Protein AF-A0A6B2G491-F1 (afdb_monomer_lite)

Secondary structure (DSSP, 8-state):
-EEEEEEEEEEETTS----------------------EEEEEEEEEEEE----TTT-SSSTTS---HHHHHHTS-HHHHHHHHHHHT-TTHHHHHHHHH-TT--S-HHHHHHHHHHHH----EE-TTSPEEP-PPP------TTSSHHHHHHHHHHHHHHHHHHHHHHHHTTTTT------

Radius of gyration: 27.46 Å; chains: 1; bounding box: 67×73×60 Å

InterPro domains:
  IPR001208 MCM domain [PF00493] (79-153)
  IPR001208 MCM domain [PS50051] (91-152)
  IPR027417 P-loop containing nucleoside triphosphate hydrolase [G3DSA:3.40.50.300] (72-159)
  IPR031327 Mini-chromosome maintenance protein [PTHR11630] (66-152)
  IPR031327 Mini-chromosome maintenance protein [SM00350] (2-181)

Structure (mmCIF, N/CA/C/O backbone):
data_AF-A0A6B2G491-F1
#
_entry.id   AF-A0A6B2G491-F1
#
loop_
_atom_site.group_PDB
_atom_site.id
_atom_site.type_symbol
_atom_site.label_atom_id
_atom_site.label_alt_id
_atom_site.label_comp_id
_atom_site.label_asym_id
_atom_site.label_entity_id
_atom_site.label_seq_id
_atom_site.pdbx_PDB_ins_code
_atom_site.Cartn_x
_atom_site.Cartn_y
_atom_site.Cartn_z
_atom_site.occupancy
_atom_site.B_iso_or_equiv
_atom_site.auth_seq_id
_atom_site.auth_comp_id
_atom_site.auth_asym_id
_atom_site.auth_atom_id
_atom_site.pdbx_PDB_model_num
ATOM 1 N N . CYS A 1 1 ? -0.157 18.005 2.402 1.00 66.75 1 CYS A N 1
ATOM 2 C CA . CYS A 1 1 ? 0.361 19.177 3.122 1.00 66.75 1 CYS A CA 1
ATOM 3 C C . CYS A 1 1 ? -0.286 19.184 4.482 1.00 66.75 1 CYS A C 1
ATOM 5 O O . CYS A 1 1 ? -1.511 19.206 4.552 1.00 66.75 1 CYS A O 1
ATOM 7 N N . ASP A 1 2 ? 0.538 19.151 5.516 1.00 75.81 2 ASP A N 1
ATOM 8 C CA . ASP A 1 2 ? 0.120 19.266 6.897 1.00 75.81 2 ASP A CA 1
ATOM 9 C C . ASP A 1 2 ? 0.283 20.729 7.273 1.00 75.81 2 ASP A C 1
ATOM 11 O O . ASP A 1 2 ? 1.385 21.286 7.238 1.00 75.81 2 ASP A O 1
ATOM 15 N N . PHE A 1 3 ? -0.848 21.363 7.554 1.00 84.44 3 PHE A N 1
ATOM 16 C CA . PHE A 1 3 ? -0.895 22.742 7.997 1.00 84.44 3 PHE A CA 1
ATOM 17 C C . PHE A 1 3 ? -1.003 22.742 9.515 1.00 84.44 3 PHE A C 1
ATOM 19 O O . PHE A 1 3 ? -1.973 22.230 10.072 1.00 84.44 3 PHE A O 1
ATOM 26 N N . VAL A 1 4 ? -0.013 23.326 10.180 1.00 88.25 4 VAL A N 1
ATOM 27 C CA . VAL A 1 4 ? -0.086 23.617 11.613 1.00 88.25 4 VAL A CA 1
ATOM 28 C C . VAL A 1 4 ? -0.455 25.084 11.748 1.00 88.25 4 VAL A C 1
ATOM 30 O O . VAL A 1 4 ? 0.087 25.931 11.038 1.00 88.25 4 VAL A O 1
ATOM 33 N N . GLY A 1 5 ? -1.422 25.387 12.603 1.00 89.06 5 GLY A N 1
ATOM 34 C CA . GLY A 1 5 ? -2.016 26.710 12.677 1.00 89.06 5 GLY A CA 1
ATOM 35 C C . GLY A 1 5 ? -3.173 26.772 13.655 1.00 89.06 5 GLY A C 1
ATOM 36 O O . GLY A 1 5 ? -3.453 25.807 14.367 1.00 89.06 5 GLY A O 1
ATOM 37 N N . THR A 1 6 ? -3.858 27.908 13.651 1.00 90.94 6 THR A N 1
ATOM 38 C CA . THR A 1 6 ? -4.932 28.207 14.598 1.00 90.94 6 THR A CA 1
ATOM 39 C C . THR A 1 6 ? -6.213 28.541 13.832 1.00 90.94 6 THR A C 1
ATOM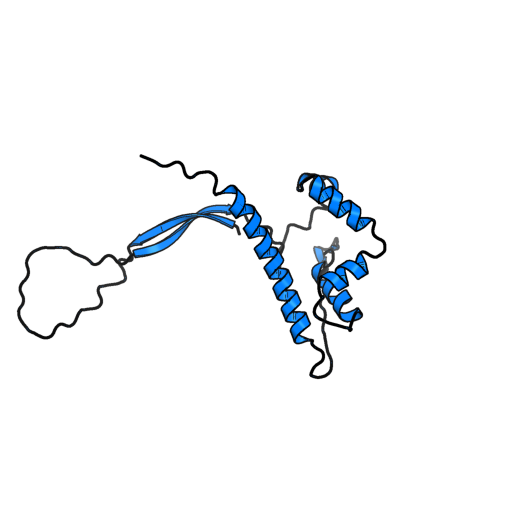 41 O O . THR A 1 6 ? -6.168 29.341 12.890 1.00 90.94 6 THR A O 1
ATOM 44 N N . PRO A 1 7 ? -7.369 27.957 14.196 1.00 92.62 7 PRO A N 1
ATOM 45 C CA . PRO A 1 7 ? -8.651 28.413 13.679 1.00 92.62 7 PRO A CA 1
ATOM 46 C C . PRO A 1 7 ? -8.960 29.812 14.227 1.00 92.62 7 PRO A C 1
ATOM 48 O O . PRO A 1 7 ? -8.835 30.063 15.422 1.00 92.62 7 PRO A O 1
ATOM 51 N N . ILE A 1 8 ? -9.368 30.723 13.352 1.00 93.88 8 ILE A N 1
ATOM 52 C CA . ILE A 1 8 ? -9.709 32.107 13.679 1.00 93.88 8 ILE A CA 1
ATOM 53 C C . ILE A 1 8 ? -11.128 32.427 13.204 1.00 93.88 8 ILE A C 1
ATOM 55 O O . ILE A 1 8 ? -11.581 31.934 12.172 1.00 93.88 8 ILE A O 1
ATOM 59 N N . SER A 1 9 ? -11.839 33.268 13.950 1.00 91.25 9 SER A N 1
ATOM 60 C CA . SER A 1 9 ? -13.124 33.826 13.527 1.00 91.25 9 SER A CA 1
ATOM 61 C C . SER A 1 9 ? -12.895 35.164 12.831 1.00 91.25 9 SER A C 1
ATOM 63 O O . SER A 1 9 ? -12.412 36.109 13.455 1.00 91.25 9 SER A O 1
ATOM 65 N N . ILE A 1 10 ? -13.251 35.256 11.554 1.00 89.69 10 ILE A N 1
ATOM 66 C CA . ILE A 1 10 ? -13.127 36.481 10.762 1.00 89.69 10 ILE A CA 1
ATOM 67 C C . ILE A 1 10 ? -14.518 37.109 10.622 1.00 89.69 10 ILE A C 1
ATOM 69 O O . ILE A 1 10 ? -15.436 36.422 10.166 1.00 89.69 10 ILE A O 1
ATOM 73 N N . PRO A 1 11 ? -14.708 38.385 11.003 1.00 86.06 11 PRO A N 1
ATOM 74 C CA . PRO A 1 11 ? -15.964 39.077 10.755 1.00 86.06 11 PRO A CA 1
ATOM 75 C C . PRO A 1 11 ? -16.153 39.300 9.249 1.00 86.06 11 PRO A C 1
ATOM 77 O O . PRO A 1 11 ? -15.325 39.912 8.576 1.00 86.06 11 PRO A O 1
ATOM 80 N N . ASP A 1 12 ? -17.261 38.799 8.724 1.00 78.88 12 ASP A N 1
ATOM 81 C CA . ASP A 1 12 ? -17.698 38.941 7.345 1.00 78.88 12 ASP A CA 1
ATOM 82 C C . ASP A 1 12 ? -18.616 40.162 7.225 1.00 78.88 12 ASP A C 1
ATOM 84 O O . ASP A 1 12 ? -19.833 40.089 7.399 1.00 78.88 12 ASP A O 1
ATOM 88 N N . ILE A 1 13 ? -18.005 41.308 6.924 1.00 69.94 13 ILE A N 1
ATOM 89 C CA . ILE A 1 13 ? -18.703 42.587 6.726 1.00 69.94 13 ILE A CA 1
ATOM 90 C C . ILE A 1 13 ? -19.473 42.664 5.396 1.00 69.94 13 ILE A C 1
ATOM 92 O O . ILE A 1 13 ? -20.155 43.657 5.149 1.00 69.94 13 ILE A O 1
ATOM 96 N N . SER A 1 14 ? -19.354 41.651 4.527 1.00 66.69 14 SER A N 1
ATOM 97 C CA . SER A 1 14 ? -20.029 41.618 3.223 1.00 66.69 14 SER A CA 1
ATOM 98 C C . SER A 1 14 ? -21.449 41.059 3.303 1.00 66.69 14 SER A C 1
ATOM 100 O O . SER A 1 14 ? -22.297 41.377 2.467 1.00 66.69 14 SER A O 1
ATOM 102 N N . LYS A 1 15 ? -21.742 40.279 4.348 1.00 59.69 15 LYS A N 1
ATOM 103 C CA . LYS A 1 15 ? -23.093 39.808 4.650 1.00 59.69 15 LYS A CA 1
ATOM 104 C C . LYS A 1 15 ? -23.854 40.902 5.372 1.00 59.69 15 LYS A C 1
ATOM 106 O O . LYS A 1 15 ? -23.978 40.887 6.595 1.00 59.69 15 LYS A O 1
ATOM 111 N N . GLY A 1 16 ? -24.347 41.852 4.583 1.00 56.06 16 GLY A N 1
ATOM 112 C CA . GLY A 1 16 ? -25.387 42.768 5.021 1.00 56.06 16 GLY A CA 1
ATOM 113 C C . GLY A 1 16 ? -26.541 41.983 5.638 1.00 56.06 16 GLY A C 1
ATOM 114 O O . GLY A 1 16 ? -26.896 40.900 5.165 1.00 56.06 16 GLY A O 1
ATOM 115 N N . THR A 1 17 ? -27.081 42.523 6.722 1.00 56.03 17 THR A N 1
ATOM 116 C CA . THR A 1 17 ? -28.281 42.054 7.407 1.00 56.03 17 THR A CA 1
ATOM 117 C C . THR A 1 17 ? -29.330 41.661 6.366 1.00 56.03 17 THR A C 1
ATOM 119 O O . THR A 1 17 ? -29.701 42.491 5.533 1.00 56.03 17 THR A O 1
ATOM 122 N N . LEU A 1 18 ? -29.809 40.408 6.375 1.00 57.03 18 LEU A N 1
ATOM 123 C CA . LEU A 1 18 ? -31.046 40.114 5.649 1.00 57.03 18 LEU A CA 1
ATOM 124 C C . LEU A 1 18 ? -32.104 41.073 6.215 1.00 57.03 18 LEU A C 1
ATOM 126 O O . LEU A 1 18 ? -32.256 41.117 7.438 1.00 57.03 18 LEU A O 1
ATOM 130 N N . PRO A 1 19 ? -32.808 41.865 5.391 1.00 49.59 19 PRO A N 1
ATOM 131 C CA . PRO A 1 19 ? -33.809 42.773 5.916 1.00 49.59 19 PRO A CA 1
ATOM 132 C C . PRO A 1 19 ? -34.923 41.949 6.563 1.00 49.59 19 PRO A C 1
ATOM 134 O O . PRO A 1 19 ? -35.660 41.228 5.889 1.00 49.59 19 PRO A O 1
ATOM 137 N N . THR A 1 20 ? -35.044 42.049 7.885 1.00 49.06 20 THR A N 1
ATOM 138 C CA . THR A 1 20 ? -36.192 41.529 8.624 1.00 49.06 20 THR A CA 1
ATOM 139 C C . THR A 1 20 ? -37.399 42.381 8.244 1.00 49.06 20 THR A C 1
ATOM 141 O O . THR A 1 20 ? -37.605 43.459 8.797 1.00 49.06 20 THR A O 1
ATOM 144 N N . VAL A 1 21 ? -38.195 41.936 7.270 1.00 49.28 21 VAL A N 1
ATOM 145 C CA . VAL A 1 21 ? -39.485 42.568 6.973 1.00 49.28 21 VAL A CA 1
ATOM 146 C C . VAL A 1 21 ? -40.417 42.277 8.147 1.00 49.28 21 VAL A C 1
ATOM 148 O O . VAL A 1 21 ? -40.896 41.155 8.303 1.00 49.28 21 VAL A O 1
ATOM 151 N N . ARG A 1 22 ? -40.663 43.283 8.990 1.00 43.16 22 ARG A N 1
ATOM 152 C CA . ARG A 1 22 ? -41.806 43.299 9.905 1.00 43.16 22 ARG A CA 1
ATOM 153 C C . ARG A 1 22 ? -42.849 44.265 9.360 1.00 43.16 22 ARG A C 1
ATOM 155 O O . ARG A 1 22 ? -42.571 45.437 9.126 1.00 43.16 22 ARG A O 1
ATOM 162 N N . SER A 1 23 ? -44.034 43.723 9.123 1.00 51.44 23 SER A N 1
ATOM 163 C CA . SER A 1 23 ? -45.272 44.451 8.881 1.00 51.44 23 SER A CA 1
ATOM 164 C C . SER A 1 23 ? -45.621 45.254 10.129 1.00 51.44 23 SER A C 1
ATOM 166 O O . SER A 1 23 ? -46.030 44.664 11.123 1.00 51.44 23 SER A O 1
ATOM 168 N N . ASP A 1 24 ? -45.326 46.551 10.121 1.00 38.28 24 ASP A N 1
ATOM 169 C CA . ASP A 1 24 ? -46.250 47.633 10.490 1.00 38.28 24 ASP A CA 1
ATOM 170 C C . ASP A 1 24 ? -45.472 48.934 10.723 1.00 38.28 24 ASP A C 1
ATOM 172 O O . ASP A 1 24 ? -44.399 48.969 11.326 1.00 38.28 24 ASP A O 1
ATOM 176 N N . GLY A 1 25 ? -45.988 50.013 10.135 1.00 47.78 25 GLY A N 1
ATOM 177 C CA . GLY A 1 25 ? -45.324 51.305 10.059 1.00 47.78 25 GLY A CA 1
ATOM 178 C C . GLY A 1 25 ? -45.323 52.061 11.383 1.00 47.78 25 GLY A C 1
ATOM 179 O O . GLY A 1 25 ? -46.349 52.585 11.797 1.00 47.78 25 GLY A O 1
ATOM 180 N N . SER A 1 26 ? -44.142 52.219 11.972 1.00 41.38 26 SER A N 1
ATOM 181 C CA . SER A 1 26 ? -43.784 53.363 12.816 1.00 41.38 26 SER A CA 1
ATOM 182 C C . SER A 1 26 ? -42.264 53.412 12.969 1.00 41.38 26 SER A C 1
ATOM 184 O O . SER A 1 26 ? -41.671 52.511 13.555 1.00 41.38 26 SER A O 1
ATOM 186 N N . GLN A 1 27 ? -41.626 54.448 12.415 1.00 48.38 27 GLN A N 1
ATOM 187 C CA . GLN A 1 27 ? -40.208 54.728 12.639 1.00 48.38 27 GLN A CA 1
ATOM 188 C C . GLN A 1 27 ? -40.024 55.319 14.038 1.00 48.38 27 GLN A C 1
ATOM 190 O O . GLN A 1 27 ? -40.332 56.485 14.271 1.00 48.38 27 GLN A O 1
ATOM 195 N N . PHE A 1 28 ? -39.495 54.502 14.938 1.00 42.19 28 PHE A N 1
ATOM 196 C CA . PHE A 1 28 ? -38.763 54.916 16.126 1.00 42.19 28 PHE A CA 1
ATOM 197 C C . PHE A 1 28 ? -37.691 53.852 16.369 1.00 42.19 28 PHE A C 1
ATOM 199 O O . PHE A 1 28 ? -38.007 52.669 16.310 1.00 42.19 28 PHE A O 1
ATOM 206 N N . ASP A 1 29 ? -36.434 54.270 16.523 1.00 40.59 29 ASP A N 1
ATOM 207 C CA . ASP A 1 29 ? -35.606 53.870 17.664 1.00 40.59 29 ASP A CA 1
ATOM 208 C C . ASP A 1 29 ? -34.242 54.568 17.623 1.00 40.59 29 ASP A C 1
ATOM 210 O O . ASP A 1 29 ? -33.513 54.584 16.628 1.00 40.59 29 ASP A O 1
ATOM 214 N N . SER A 1 30 ? -33.946 55.186 18.759 1.00 42.03 30 SER A N 1
ATOM 215 C CA . SER A 1 30 ? -32.641 55.638 19.210 1.00 42.03 30 SER A CA 1
ATOM 216 C C . SER A 1 30 ? -31.653 54.471 19.272 1.00 42.03 30 SER A C 1
ATOM 218 O O . SER A 1 30 ? -32.038 53.346 19.562 1.00 42.03 30 SER A O 1
ATOM 220 N N . GLU A 1 31 ? -30.369 54.785 19.098 1.00 48.44 31 GLU A N 1
ATOM 221 C CA . GLU A 1 31 ? -29.247 54.106 19.760 1.00 48.44 31 GLU A CA 1
ATOM 222 C C . GLU A 1 31 ? -29.286 52.571 19.825 1.00 48.44 31 GLU A C 1
ATOM 224 O O . GLU A 1 31 ? -29.691 51.963 20.807 1.00 48.44 31 GLU A O 1
ATOM 229 N N . LEU A 1 32 ? -28.662 51.938 18.838 1.00 44.62 32 LEU A N 1
ATOM 230 C CA . LEU A 1 32 ? -27.359 51.303 19.032 1.00 44.62 32 LEU A CA 1
ATOM 231 C C . LEU A 1 32 ? -26.866 50.861 17.658 1.00 44.62 32 LEU A C 1
ATOM 233 O O . LEU A 1 32 ? -27.596 50.293 16.852 1.00 44.62 32 LEU A O 1
ATOM 237 N N . ASN A 1 33 ? -25.599 51.144 17.386 1.00 51.75 33 ASN A N 1
ATOM 238 C CA . ASN A 1 33 ? -24.835 50.673 16.236 1.00 51.75 33 ASN A CA 1
ATOM 239 C C . ASN A 1 33 ? -24.610 49.146 16.339 1.00 51.75 33 ASN A C 1
ATOM 241 O O . ASN A 1 33 ? -23.478 48.670 16.320 1.00 51.75 33 ASN A O 1
ATOM 245 N N . SER A 1 34 ? -25.685 48.378 16.518 1.00 51.75 34 SER A N 1
ATOM 246 C CA . SER A 1 34 ? -25.705 46.922 16.602 1.00 51.75 34 SER A CA 1
ATOM 247 C C . SER A 1 34 ? -25.658 46.375 15.183 1.00 51.75 34 SER A C 1
ATOM 249 O O . SER A 1 34 ? -26.640 45.860 14.658 1.00 51.75 34 SER A O 1
ATOM 251 N N . LYS A 1 35 ? -24.529 46.566 14.498 1.00 63.88 35 LYS A N 1
ATOM 252 C CA . LYS A 1 35 ? -24.289 45.832 13.257 1.00 63.88 35 LYS A CA 1
ATOM 253 C C . LYS A 1 35 ? -24.207 44.358 13.636 1.00 63.88 35 LYS A C 1
ATOM 255 O O . LYS A 1 35 ? -23.317 43.988 14.399 1.00 63.88 35 LYS A O 1
ATOM 260 N N . ASP A 1 36 ? -25.119 43.535 13.128 1.00 62.41 36 ASP A N 1
ATOM 261 C CA . ASP A 1 36 ? -25.008 42.084 13.257 1.00 62.41 36 ASP A CA 1
ATOM 262 C C . ASP A 1 36 ? -23.711 41.644 12.565 1.00 62.41 36 ASP A C 1
ATOM 264 O O . ASP A 1 36 ? -23.592 41.670 11.338 1.00 62.41 36 ASP A O 1
ATOM 268 N N . LEU A 1 37 ? -22.690 41.313 13.362 1.00 68.00 37 LEU A N 1
ATOM 269 C CA . LEU A 1 37 ? -21.420 40.811 12.850 1.00 68.00 37 LEU A CA 1
ATOM 270 C C . LEU A 1 37 ? -21.562 39.315 12.587 1.00 68.00 37 LEU A C 1
ATOM 272 O O . LEU A 1 37 ? -21.535 38.492 13.501 1.00 68.00 37 LEU A O 1
ATOM 276 N N . ASN A 1 38 ? -21.681 38.965 11.313 1.00 77.25 38 ASN A N 1
ATOM 277 C CA . ASN A 1 38 ? -21.565 37.585 10.876 1.00 77.25 38 ASN A CA 1
ATOM 278 C C . ASN A 1 38 ? -20.092 37.174 10.937 1.00 77.25 38 ASN A C 1
ATOM 280 O O . ASN A 1 38 ? -19.255 37.815 10.313 1.00 77.25 38 ASN A O 1
ATOM 284 N N . TYR A 1 39 ? -19.757 36.108 11.661 1.00 81.88 39 TYR A N 1
ATOM 285 C CA . TYR A 1 39 ? -18.392 35.573 11.705 1.00 81.88 39 TYR A CA 1
ATOM 286 C C . TYR A 1 39 ? -18.284 34.309 10.852 1.00 81.88 39 TYR A C 1
ATOM 288 O O . TYR A 1 39 ? -19.156 33.441 10.888 1.00 81.88 39 TYR A O 1
ATOM 296 N N . GLN A 1 40 ? -17.195 34.184 10.099 1.00 82.44 40 GLN A N 1
ATOM 297 C CA . GLN A 1 40 ? -16.809 32.951 9.423 1.00 82.44 40 GLN A CA 1
ATOM 298 C C . GLN A 1 40 ? -15.598 32.336 10.115 1.00 82.44 40 GLN A C 1
ATOM 300 O O . GLN A 1 40 ? -14.655 33.034 10.486 1.00 82.44 40 GLN A O 1
ATOM 305 N N . LEU A 1 41 ? -15.614 31.015 10.272 1.00 86.19 41 LEU A N 1
ATOM 306 C CA . LEU A 1 41 ? -14.435 30.279 10.707 1.00 86.19 41 LEU A CA 1
ATOM 307 C C . LEU A 1 41 ? -13.460 30.164 9.533 1.00 86.19 41 LEU A C 1
ATOM 309 O O . LEU A 1 41 ? -13.821 29.678 8.461 1.00 86.19 41 LEU A O 1
ATOM 313 N N . ALA A 1 42 ? -12.225 30.593 9.755 1.00 89.44 42 ALA A N 1
ATOM 314 C CA . ALA A 1 42 ? -11.104 30.430 8.844 1.00 89.44 42 ALA A CA 1
ATOM 315 C C . ALA A 1 42 ? -9.946 29.738 9.573 1.00 89.44 42 ALA A C 1
ATOM 317 O O . ALA A 1 42 ? -9.859 29.775 10.797 1.00 89.44 42 ALA A O 1
ATOM 318 N N . PHE A 1 43 ? -9.044 29.092 8.837 1.00 92.38 43 PHE A N 1
ATOM 319 C CA . PHE A 1 43 ? -7.849 28.476 9.412 1.00 92.38 43 PHE A CA 1
ATOM 320 C C . PHE A 1 43 ? -6.615 29.276 9.006 1.00 92.38 43 PHE A C 1
ATOM 322 O O . PHE A 1 43 ? -6.332 29.414 7.816 1.00 92.38 43 PHE A O 1
ATOM 329 N N . PHE A 1 44 ? -5.883 29.799 9.987 1.00 92.31 44 PHE A N 1
ATOM 330 C CA . PHE A 1 44 ? -4.625 30.495 9.754 1.00 92.31 44 PHE A CA 1
ATOM 331 C C . PHE A 1 44 ? -3.458 29.532 9.981 1.00 92.31 44 PHE A C 1
ATOM 333 O O . PHE A 1 44 ? -3.145 29.184 11.119 1.00 92.31 44 PHE A O 1
ATOM 340 N N . ALA A 1 45 ? -2.825 29.081 8.897 1.00 93.25 45 ALA A N 1
ATOM 341 C CA . ALA A 1 45 ? -1.661 28.202 8.963 1.00 93.25 45 ALA A CA 1
ATOM 342 C C . ALA A 1 45 ? -0.388 29.004 9.285 1.00 93.25 45 ALA A C 1
ATOM 344 O O . ALA A 1 45 ? -0.040 29.930 8.556 1.00 93.25 45 ALA A O 1
ATOM 345 N N . CYS A 1 46 ? 0.323 28.629 10.350 1.00 88.88 46 CYS A N 1
ATOM 346 C CA . CYS A 1 46 ? 1.611 29.215 10.732 1.00 88.88 46 CYS A CA 1
ATOM 347 C C . CYS A 1 46 ? 2.816 28.380 10.270 1.00 88.88 46 CYS A C 1
ATOM 349 O O . CYS A 1 46 ? 3.929 28.893 10.201 1.00 88.88 46 CYS A O 1
ATOM 351 N N . SER A 1 47 ? 2.606 27.110 9.924 1.00 89.62 47 SER A N 1
ATOM 352 C CA . SER A 1 47 ? 3.615 26.246 9.319 1.00 89.62 47 SER A CA 1
ATOM 353 C C . SER A 1 47 ? 2.975 25.351 8.268 1.00 89.62 47 SER A C 1
ATOM 355 O O . SER A 1 47 ? 1.845 24.878 8.424 1.00 89.62 47 SER A O 1
ATOM 357 N N . VAL A 1 48 ? 3.718 25.121 7.188 1.00 85.12 48 VAL A N 1
ATOM 358 C CA . VAL A 1 48 ? 3.334 24.211 6.115 1.00 85.12 48 VAL A CA 1
ATOM 359 C C . VAL A 1 48 ? 4.415 23.160 6.001 1.00 85.12 48 VAL A C 1
ATOM 361 O O . VAL A 1 48 ? 5.534 23.441 5.577 1.00 85.12 48 VAL A O 1
ATOM 364 N N . SER A 1 49 ? 4.067 21.932 6.351 1.00 78.56 49 SER A N 1
ATOM 365 C CA . SER A 1 49 ? 4.888 20.779 6.023 1.00 78.56 49 SER A CA 1
ATOM 366 C C . SER A 1 49 ? 4.312 20.138 4.774 1.00 78.56 49 SER A C 1
ATOM 368 O O . SER A 1 49 ? 3.148 19.731 4.732 1.00 78.56 49 SER A O 1
ATOM 370 N N . SER A 1 50 ? 5.116 20.047 3.719 1.00 64.69 50 SER A N 1
ATOM 371 C CA . SER A 1 50 ? 4.747 19.225 2.574 1.00 64.69 50 SER A CA 1
ATOM 372 C C . SER A 1 50 ? 4.798 17.765 3.017 1.00 64.69 50 SER A C 1
ATOM 374 O O . SER A 1 50 ? 5.838 17.120 2.902 1.00 64.69 50 SER A O 1
ATOM 376 N N . THR A 1 51 ? 3.687 17.238 3.542 1.00 57.03 51 THR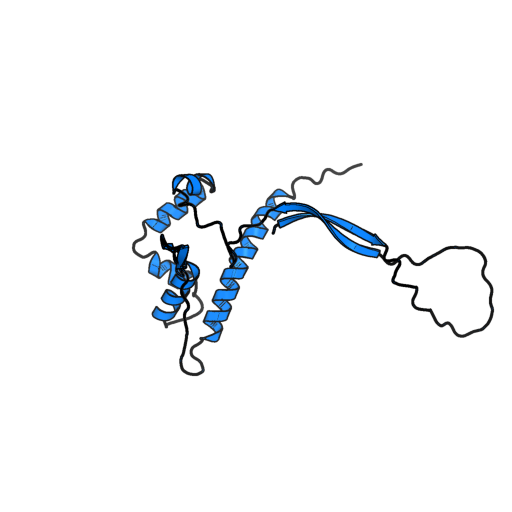 A N 1
ATOM 377 C CA . THR A 1 51 ? 3.482 15.794 3.698 1.00 57.03 51 THR A CA 1
ATOM 378 C C . THR A 1 51 ? 3.845 15.181 2.367 1.00 57.03 51 THR A C 1
ATOM 380 O O . THR A 1 51 ? 3.255 15.552 1.352 1.00 57.03 51 THR A O 1
ATOM 383 N N . SER A 1 52 ? 4.880 14.348 2.384 1.00 51.31 52 SER A N 1
ATOM 384 C CA . SER A 1 52 ? 5.543 13.751 1.230 1.00 51.31 52 SER A CA 1
ATOM 385 C C . SER A 1 52 ? 4.663 13.672 -0.033 1.00 51.31 52 SER A C 1
ATOM 387 O O . SER A 1 52 ? 3.555 13.134 0.063 1.00 51.31 52 SER A O 1
ATOM 389 N N . PRO A 1 53 ? 5.135 14.095 -1.222 1.00 49.34 53 PRO A N 1
ATOM 390 C CA . PRO A 1 53 ? 4.406 13.965 -2.488 1.00 49.34 53 PRO A CA 1
ATOM 391 C C . PRO A 1 53 ? 4.366 12.502 -2.980 1.00 49.34 53 PRO A C 1
ATOM 393 O O . PRO A 1 53 ? 4.646 12.188 -4.134 1.00 49.34 53 PRO A O 1
ATOM 396 N N . LYS A 1 54 ? 4.023 11.561 -2.094 1.00 48.09 54 LYS A N 1
ATOM 397 C CA . LYS A 1 54 ? 3.882 10.128 -2.382 1.00 48.09 54 LYS A CA 1
ATOM 398 C C . LYS A 1 54 ? 2.585 9.800 -3.123 1.00 48.09 54 LYS A C 1
ATOM 400 O O . LYS A 1 54 ? 2.387 8.652 -3.501 1.00 48.09 54 LYS A O 1
ATOM 405 N N . PHE A 1 55 ? 1.732 10.789 -3.381 1.00 45.50 55 PHE A N 1
ATOM 406 C CA . PHE A 1 55 ? 0.580 10.636 -4.260 1.00 45.50 55 PHE A CA 1
ATOM 407 C C . PHE A 1 55 ? 0.704 11.590 -5.454 1.00 45.50 55 PHE A C 1
ATOM 409 O O . PHE A 1 55 ? 0.163 12.689 -5.460 1.00 45.50 55 PHE A O 1
ATOM 416 N N . GLY A 1 56 ? 1.473 11.156 -6.458 1.00 41.84 56 GLY A N 1
ATOM 417 C CA . GLY A 1 56 ? 1.322 11.630 -7.836 1.00 41.84 56 GLY A CA 1
ATOM 418 C C . GLY A 1 56 ? 1.862 13.020 -8.192 1.00 41.84 56 GLY A C 1
ATOM 419 O O . GLY A 1 56 ? 1.225 13.702 -8.990 1.00 41.84 56 GLY A O 1
ATOM 420 N N . GLY A 1 57 ? 3.029 13.451 -7.693 1.00 37.19 57 GLY A N 1
ATOM 421 C CA . GLY A 1 57 ? 3.568 14.753 -8.117 1.00 37.19 57 GLY A CA 1
ATOM 422 C C . GLY A 1 57 ? 5.012 15.068 -7.728 1.00 37.19 57 GLY A C 1
ATOM 423 O O . GLY A 1 57 ? 5.227 15.768 -6.756 1.00 37.19 57 GLY A O 1
ATOM 424 N N . LYS A 1 58 ? 5.951 14.584 -8.555 1.00 42.69 58 LYS A N 1
ATOM 425 C CA . LYS A 1 58 ? 7.316 15.078 -8.864 1.00 42.69 58 LYS A CA 1
ATOM 426 C C . LYS A 1 58 ? 8.323 15.409 -7.729 1.00 42.69 58 LYS A C 1
ATOM 428 O O . LYS A 1 58 ? 8.112 16.254 -6.874 1.00 42.69 58 LYS A O 1
ATOM 433 N N . ASP A 1 59 ? 9.488 14.767 -7.902 1.00 40.16 59 ASP A N 1
ATOM 434 C CA . ASP A 1 59 ? 10.856 15.172 -7.520 1.00 40.16 59 ASP A CA 1
ATOM 435 C C . ASP A 1 59 ? 11.447 14.759 -6.153 1.00 40.16 59 ASP A C 1
ATOM 437 O O . ASP A 1 59 ? 12.383 15.392 -5.676 1.00 40.16 59 ASP A O 1
ATOM 441 N N . CYS A 1 60 ? 11.025 13.633 -5.556 1.00 41.47 60 CYS A N 1
ATOM 442 C CA . CYS A 1 60 ? 11.717 13.073 -4.368 1.00 41.47 60 CYS A CA 1
ATOM 443 C C . CYS A 1 60 ? 12.339 11.677 -4.558 1.00 41.47 60 CYS A C 1
ATOM 445 O O . CYS A 1 60 ? 13.202 11.286 -3.780 1.00 41.47 60 CYS A O 1
ATOM 447 N N . PHE A 1 61 ? 11.964 10.920 -5.595 1.00 44.84 61 PHE A N 1
ATOM 448 C CA . PHE A 1 61 ? 12.528 9.582 -5.854 1.00 44.84 61 PHE A CA 1
ATOM 449 C C . PHE A 1 61 ? 13.869 9.617 -6.612 1.00 44.84 61 PHE A C 1
ATOM 451 O O . PHE A 1 61 ? 14.207 8.664 -7.305 1.00 44.84 61 PHE A O 1
ATOM 458 N N . HIS A 1 62 ? 14.635 10.710 -6.508 1.00 45.19 62 HIS A N 1
ATOM 459 C CA . HIS A 1 62 ? 15.998 10.762 -7.053 1.00 45.19 62 HIS A CA 1
ATOM 460 C C . HIS A 1 62 ? 17.083 10.415 -6.017 1.00 45.19 62 HIS A C 1
ATOM 462 O O . HIS A 1 62 ? 18.264 10.398 -6.349 1.00 45.19 62 HIS A O 1
ATOM 468 N N . HIS A 1 63 ? 16.727 10.068 -4.781 1.00 47.41 63 HIS A N 1
ATOM 469 C CA . HIS A 1 63 ? 17.694 9.455 -3.877 1.00 47.41 63 HIS A CA 1
ATOM 470 C C . HIS A 1 63 ? 17.381 7.977 -3.701 1.00 47.41 63 HIS A C 1
ATOM 472 O O . HIS A 1 63 ? 16.297 7.605 -3.253 1.00 47.41 63 HIS A O 1
ATOM 478 N N . ASN A 1 64 ? 18.357 7.139 -4.051 1.00 55.31 64 ASN A N 1
ATOM 479 C CA . ASN A 1 64 ? 18.522 5.819 -3.461 1.00 55.31 64 ASN A CA 1
ATOM 480 C C . ASN A 1 64 ? 18.626 6.020 -1.942 1.00 55.31 64 ASN A C 1
ATOM 482 O O . ASN A 1 64 ? 19.731 6.172 -1.431 1.00 55.31 64 ASN A O 1
ATOM 486 N N . LEU A 1 65 ? 17.490 6.130 -1.247 1.00 64.31 65 LEU A N 1
ATOM 487 C CA . LEU A 1 65 ? 17.467 6.146 0.209 1.00 64.31 65 LEU A CA 1
ATOM 488 C C . LEU A 1 65 ? 18.076 4.823 0.654 1.00 64.31 65 LEU A C 1
ATOM 490 O O . LEU A 1 65 ? 17.576 3.746 0.315 1.00 64.31 65 LEU A O 1
ATOM 494 N N . SER A 1 66 ? 19.210 4.917 1.332 1.00 70.69 66 SER A N 1
ATOM 495 C CA . SER A 1 66 ? 19.907 3.760 1.857 1.00 70.69 66 SER A CA 1
ATOM 496 C C . SER A 1 66 ? 19.024 3.060 2.889 1.00 70.69 66 SER A C 1
ATOM 498 O O . SER A 1 66 ? 18.189 3.666 3.566 1.00 70.69 66 SER A O 1
ATOM 500 N N . VAL A 1 67 ? 19.214 1.749 3.022 1.00 75.62 67 VAL A N 1
ATOM 501 C CA . VAL A 1 67 ? 18.500 0.942 4.024 1.00 75.62 67 VAL A CA 1
ATOM 502 C C . VAL A 1 67 ? 18.728 1.500 5.438 1.00 75.62 67 VAL A C 1
ATOM 504 O O . VAL A 1 67 ? 17.845 1.432 6.289 1.00 75.62 67 VAL A O 1
ATOM 507 N N . GLU A 1 68 ? 19.891 2.109 5.666 1.00 78.75 68 GLU A N 1
ATOM 508 C CA . GLU A 1 68 ? 20.299 2.730 6.925 1.00 78.75 68 GLU A CA 1
ATOM 509 C C . GLU A 1 68 ? 19.513 4.013 7.228 1.00 78.75 68 GLU A C 1
ATOM 511 O O . GLU A 1 68 ? 19.025 4.184 8.343 1.00 78.75 68 GLU A O 1
ATOM 516 N N . GLU A 1 69 ? 19.300 4.881 6.236 1.00 77.62 69 GLU A N 1
ATOM 517 C CA . GLU A 1 69 ? 18.457 6.076 6.389 1.00 77.62 69 GLU A CA 1
ATOM 518 C C . GLU A 1 69 ? 17.002 5.698 6.681 1.00 77.62 69 GLU A C 1
ATOM 520 O O . GLU A 1 69 ? 16.369 6.295 7.550 1.00 77.62 69 GLU A O 1
ATOM 525 N N . ILE A 1 70 ? 16.486 4.665 6.005 1.00 76.81 70 ILE A N 1
ATOM 526 C CA . ILE A 1 70 ? 15.137 4.132 6.245 1.00 76.81 70 ILE A CA 1
ATOM 527 C C . ILE A 1 70 ? 15.019 3.564 7.663 1.00 76.81 70 ILE A C 1
ATOM 529 O O . ILE A 1 70 ? 14.007 3.787 8.324 1.00 76.81 70 ILE A O 1
ATOM 533 N N . LYS A 1 71 ? 16.052 2.870 8.151 1.00 79.44 71 LYS A N 1
ATOM 534 C CA . LYS A 1 71 ? 16.090 2.355 9.523 1.00 79.44 71 LYS A CA 1
ATOM 535 C C . LYS A 1 71 ? 16.054 3.487 10.551 1.00 79.44 71 LYS A C 1
ATOM 537 O O . LYS A 1 71 ? 15.311 3.385 11.516 1.00 79.44 71 LYS A O 1
ATOM 542 N N . ASN A 1 72 ? 16.794 4.571 10.323 1.00 80.06 72 ASN A N 1
ATOM 543 C CA . ASN A 1 72 ? 16.837 5.718 11.238 1.00 80.06 72 ASN A CA 1
ATOM 544 C C . ASN A 1 72 ? 15.516 6.511 11.292 1.00 80.06 72 ASN A C 1
ATOM 546 O O . ASN A 1 72 ? 15.297 7.269 12.234 1.00 80.06 72 ASN A O 1
ATOM 550 N N . LEU A 1 73 ? 14.641 6.351 10.292 1.00 76.62 73 LEU A N 1
ATOM 551 C CA . LEU A 1 73 ? 13.315 6.978 10.224 1.00 76.62 73 LEU A CA 1
ATOM 552 C C . LEU A 1 73 ? 12.218 6.182 10.953 1.00 76.62 73 LEU A C 1
ATOM 554 O O . LEU A 1 73 ? 11.096 6.674 11.052 1.00 76.62 73 LEU A O 1
ATOM 558 N N . MET A 1 74 ? 12.505 4.964 11.420 1.00 75.88 74 MET A N 1
ATOM 559 C CA . MET A 1 74 ? 11.532 4.068 12.056 1.00 75.88 74 MET A CA 1
ATOM 560 C C . MET A 1 74 ? 12.017 3.618 13.434 1.00 75.88 74 MET A C 1
ATOM 562 O O . MET A 1 74 ? 13.206 3.668 13.743 1.00 75.88 74 MET A O 1
ATOM 566 N N . SER A 1 75 ? 11.096 3.156 14.276 1.00 86.38 75 SER A N 1
ATOM 567 C CA . SER A 1 75 ? 11.461 2.575 15.568 1.00 86.38 75 SER A CA 1
ATOM 568 C C . SER A 1 75 ? 12.123 1.199 15.406 1.00 86.38 75 SER A C 1
ATOM 570 O O . SER A 1 75 ? 11.846 0.452 14.462 1.00 86.38 75 SER A O 1
ATOM 572 N N . ASP A 1 76 ? 12.957 0.808 16.375 1.00 87.94 76 ASP A N 1
ATOM 573 C CA . ASP A 1 76 ? 13.628 -0.503 16.366 1.00 87.94 76 ASP A CA 1
ATOM 574 C C . ASP A 1 76 ? 12.637 -1.680 16.335 1.00 87.94 76 ASP A C 1
ATOM 576 O O . ASP A 1 76 ? 12.915 -2.731 15.750 1.00 87.94 76 ASP A O 1
ATOM 580 N N . GLN A 1 77 ? 11.461 -1.508 16.947 1.00 86.75 77 GLN A N 1
ATOM 581 C CA . GLN A 1 77 ? 10.406 -2.522 16.973 1.00 86.75 77 GLN A CA 1
ATOM 582 C C . GLN A 1 77 ? 9.779 -2.721 15.588 1.00 86.75 77 GLN A C 1
ATOM 584 O O . GLN A 1 77 ? 9.596 -3.859 15.146 1.00 86.75 77 GLN A O 1
ATOM 589 N N . GLU A 1 78 ? 9.487 -1.629 14.881 1.00 82.81 78 GLU A N 1
ATOM 590 C CA . GLU A 1 78 ? 8.966 -1.671 13.513 1.00 82.81 78 GLU A CA 1
ATOM 591 C C . GLU A 1 78 ? 9.993 -2.263 12.556 1.00 82.81 78 GLU A C 1
ATOM 593 O O . GLU A 1 78 ? 9.656 -3.140 11.759 1.00 82.81 78 GLU A O 1
ATOM 598 N N . TRP A 1 79 ? 11.256 -1.847 12.681 1.00 86.25 79 TRP A N 1
ATOM 599 C CA . TRP A 1 79 ? 12.347 -2.387 11.880 1.00 86.25 79 TRP A CA 1
ATOM 600 C C . TRP A 1 79 ? 12.474 -3.901 12.049 1.00 86.25 79 TRP A C 1
ATOM 602 O O . TRP A 1 79 ? 12.537 -4.633 11.060 1.00 86.25 79 TRP A O 1
ATOM 612 N N . LYS A 1 80 ? 12.450 -4.390 13.295 1.00 89.94 80 LYS A N 1
ATOM 613 C CA . LYS A 1 80 ? 12.501 -5.826 13.585 1.00 89.94 80 LYS A CA 1
ATOM 614 C C . LYS A 1 80 ? 11.344 -6.573 12.921 1.00 89.94 80 LYS A C 1
ATOM 616 O O . LYS A 1 80 ? 11.574 -7.595 12.282 1.00 89.94 80 LYS A O 1
ATOM 621 N N . LYS A 1 81 ? 10.124 -6.039 13.003 1.00 87.75 81 LYS A N 1
ATOM 622 C CA . LYS A 1 81 ? 8.941 -6.642 12.375 1.00 87.75 81 LYS A CA 1
ATOM 623 C C . LYS A 1 81 ? 9.047 -6.672 10.848 1.00 87.75 81 LYS A C 1
ATOM 625 O O . LYS A 1 81 ? 8.729 -7.685 10.233 1.00 87.75 81 LYS A O 1
ATOM 630 N N . ILE A 1 82 ? 9.516 -5.589 10.226 1.00 87.12 82 ILE A N 1
ATOM 631 C CA . ILE A 1 82 ? 9.759 -5.527 8.774 1.00 87.12 82 ILE A CA 1
ATOM 632 C C . ILE A 1 82 ? 10.813 -6.554 8.364 1.00 87.12 82 ILE A C 1
ATOM 634 O O . ILE A 1 82 ? 10.623 -7.272 7.381 1.00 87.12 82 ILE A O 1
ATOM 638 N N . TYR A 1 83 ? 11.891 -6.662 9.138 1.00 88.75 83 TYR A N 1
ATOM 639 C CA . TYR A 1 83 ? 12.947 -7.632 8.894 1.00 88.75 83 TYR A CA 1
ATOM 640 C C . TYR A 1 83 ? 12.422 -9.070 8.983 1.00 88.75 83 TYR A C 1
ATOM 642 O O . TYR A 1 83 ? 12.634 -9.850 8.059 1.00 88.75 83 TYR A O 1
ATOM 650 N N . GLU A 1 84 ? 11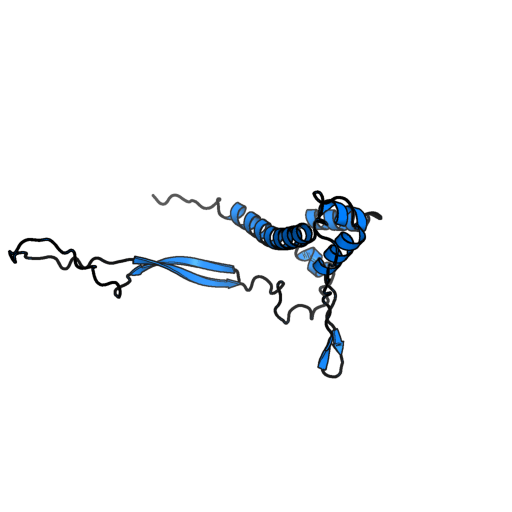.667 -9.408 10.029 1.00 90.69 84 GLU A N 1
ATOM 651 C CA . GLU A 1 84 ? 11.036 -10.725 10.184 1.00 90.69 84 GLU A CA 1
ATOM 652 C C . GLU A 1 84 ? 10.104 -11.061 9.012 1.00 90.69 84 GLU A C 1
ATOM 654 O O . GLU A 1 84 ? 10.198 -12.149 8.448 1.00 90.69 84 GLU A O 1
ATOM 659 N N . MET A 1 85 ? 9.265 -10.112 8.580 1.00 87.69 85 MET A N 1
ATOM 660 C CA . MET A 1 85 ? 8.402 -10.300 7.409 1.00 87.69 85 MET A CA 1
ATOM 661 C C . MET A 1 85 ? 9.211 -10.542 6.130 1.00 87.69 85 MET A C 1
ATOM 663 O O . MET A 1 85 ? 8.826 -11.377 5.319 1.00 87.69 85 MET A O 1
ATOM 667 N N . SER A 1 86 ? 10.340 -9.850 5.944 1.00 88.06 86 SER A N 1
ATOM 668 C CA . SER A 1 86 ? 11.171 -9.999 4.740 1.00 88.06 86 SER A CA 1
ATOM 669 C C . SER A 1 86 ? 11.836 -11.374 4.607 1.00 88.06 86 SER A C 1
ATOM 671 O O . SER A 1 86 ? 12.173 -11.777 3.497 1.00 88.06 86 SER A O 1
ATOM 673 N N . GLN A 1 87 ? 11.998 -12.101 5.718 1.00 90.88 87 GLN A N 1
ATOM 674 C CA . GLN A 1 87 ? 12.564 -13.454 5.736 1.00 90.88 87 GLN A CA 1
ATOM 675 C C . GLN A 1 87 ? 11.529 -14.546 5.412 1.00 90.88 87 GLN A C 1
ATOM 677 O O . GLN A 1 87 ? 11.900 -15.695 5.158 1.00 90.88 87 GLN A O 1
ATOM 682 N N . ASP A 1 88 ? 10.234 -14.219 5.416 1.00 92.12 88 ASP A N 1
ATOM 683 C CA . ASP A 1 88 ? 9.176 -15.180 5.118 1.00 92.12 88 ASP A CA 1
ATOM 684 C C . ASP A 1 88 ? 9.141 -15.520 3.618 1.00 92.12 88 ASP A C 1
ATOM 686 O O . ASP A 1 88 ? 8.899 -14.672 2.756 1.00 92.12 88 ASP A O 1
ATOM 690 N N . ARG A 1 89 ? 9.322 -16.804 3.286 1.00 91.31 89 ARG A N 1
ATOM 691 C CA . ARG A 1 89 ? 9.258 -17.290 1.896 1.00 91.31 89 ARG A CA 1
ATOM 692 C C . ARG A 1 89 ? 7.860 -17.190 1.288 1.00 91.31 89 ARG A C 1
ATOM 694 O O . ARG A 1 89 ? 7.736 -17.123 0.067 1.00 91.31 89 ARG A O 1
ATOM 701 N N . ASN A 1 90 ? 6.821 -17.171 2.120 1.00 90.94 90 ASN 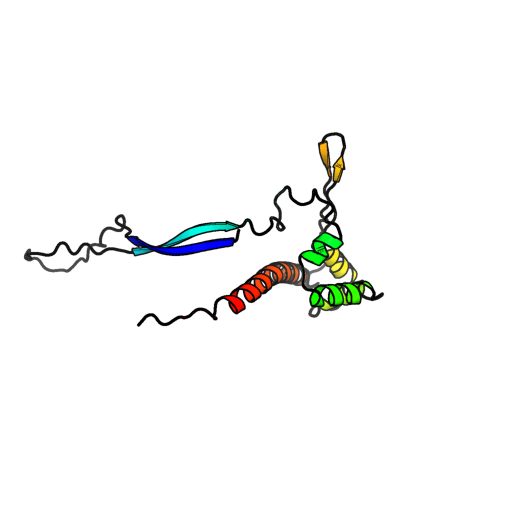A N 1
ATOM 702 C CA . ASN A 1 90 ? 5.429 -17.044 1.700 1.00 90.94 90 ASN A CA 1
ATOM 703 C C . ASN A 1 90 ? 4.909 -15.604 1.786 1.00 90.94 90 ASN A C 1
ATOM 705 O O . ASN A 1 90 ? 3.723 -15.385 1.527 1.00 90.94 90 ASN A O 1
ATOM 709 N N . LEU A 1 91 ? 5.781 -14.624 2.065 1.00 89.31 91 LEU A N 1
ATOM 710 C CA . LEU A 1 91 ? 5.420 -13.213 2.217 1.00 89.31 91 LEU A CA 1
ATOM 711 C C . LEU A 1 91 ? 4.522 -12.720 1.080 1.00 89.31 91 LEU A C 1
ATOM 713 O O . LEU A 1 91 ? 3.514 -12.066 1.322 1.00 89.31 91 LEU A O 1
ATOM 717 N N . TYR A 1 92 ? 4.852 -13.072 -0.164 1.00 87.31 92 TYR A N 1
ATOM 718 C CA . TYR A 1 92 ? 4.092 -12.635 -1.331 1.00 87.31 92 TYR A CA 1
ATOM 719 C C . TYR A 1 92 ? 2.627 -13.093 -1.293 1.00 87.31 92 TYR A C 1
ATOM 721 O O . TYR A 1 92 ? 1.721 -12.294 -1.516 1.00 87.31 92 TYR A O 1
ATOM 729 N N . ASN A 1 93 ? 2.378 -14.359 -0.953 1.00 89.38 93 ASN A N 1
ATOM 730 C CA . ASN A 1 93 ? 1.017 -14.886 -0.842 1.00 89.38 93 ASN A CA 1
ATOM 731 C C . ASN A 1 93 ? 0.301 -14.322 0.391 1.00 89.38 93 ASN A C 1
ATOM 733 O O . ASN A 1 93 ? -0.865 -13.947 0.294 1.00 89.38 93 ASN A O 1
ATOM 737 N N . ASN A 1 94 ? 1.015 -14.192 1.511 1.00 88.81 94 ASN A N 1
ATOM 738 C CA . ASN A 1 94 ? 0.485 -13.647 2.760 1.00 88.81 94 ASN A CA 1
ATOM 739 C C . ASN A 1 94 ? 0.055 -12.175 2.607 1.00 88.81 94 ASN A C 1
ATOM 741 O O . ASN A 1 94 ? -0.983 -11.759 3.130 1.00 88.81 94 ASN A O 1
ATOM 745 N N . LEU A 1 95 ? 0.805 -11.380 1.837 1.00 87.81 95 LEU A N 1
ATOM 746 C CA . LEU A 1 95 ? 0.441 -10.005 1.483 1.00 87.81 95 LEU A CA 1
ATOM 747 C C . LEU A 1 95 ? -0.809 -9.958 0.600 1.00 87.81 95 LEU A C 1
ATOM 749 O O . LEU A 1 95 ? -1.713 -9.164 0.840 1.00 87.81 95 LEU A O 1
ATOM 753 N N . VAL A 1 96 ? -0.899 -10.836 -0.398 1.00 88.25 96 VAL A N 1
ATOM 754 C CA . VAL A 1 96 ? -2.071 -10.908 -1.280 1.00 88.25 96 VAL A CA 1
ATOM 755 C C . VAL A 1 96 ? -3.337 -11.274 -0.497 1.00 88.25 96 VAL A C 1
ATOM 757 O O . VAL A 1 96 ? -4.369 -10.619 -0.657 1.00 88.25 96 VAL A O 1
ATOM 760 N N . SER A 1 97 ? -3.262 -12.276 0.383 1.00 86.62 97 SER A N 1
ATOM 761 C CA . SER A 1 97 ? -4.407 -12.714 1.187 1.00 86.62 97 SER A CA 1
ATOM 762 C C . SER A 1 97 ? -4.822 -11.689 2.242 1.00 86.62 97 SER A C 1
ATOM 764 O O . SER A 1 97 ? -6.011 -11.549 2.515 1.00 86.62 97 SER A O 1
ATOM 766 N N . SER A 1 98 ? -3.866 -10.960 2.825 1.00 85.56 98 SER A N 1
ATOM 767 C CA . SER A 1 98 ? -4.153 -9.946 3.850 1.00 85.56 98 SER A CA 1
ATOM 768 C C . SER A 1 98 ? -4.777 -8.672 3.282 1.00 85.56 98 SER A C 1
ATOM 770 O O . SER A 1 98 ? -5.579 -8.039 3.965 1.00 85.56 98 SER A O 1
ATOM 772 N N . LEU A 1 99 ? -4.473 -8.311 2.031 1.00 83.38 99 LEU A N 1
ATOM 773 C CA . LEU A 1 99 ? -5.049 -7.128 1.382 1.00 83.38 99 LEU A CA 1
ATOM 774 C C . LEU A 1 99 ? -6.455 -7.361 0.821 1.00 83.38 99 LEU A C 1
ATOM 776 O O . LEU A 1 99 ? -7.259 -6.430 0.781 1.00 83.38 99 LEU A O 1
ATOM 780 N N . PHE A 1 100 ? -6.768 -8.590 0.402 1.00 84.38 100 PHE A N 1
ATOM 781 C CA . PHE A 1 100 ? -8.065 -8.938 -0.187 1.00 84.38 100 PHE A CA 1
ATOM 782 C C . PHE A 1 100 ? -8.758 -10.100 0.546 1.00 84.38 100 PHE A C 1
ATOM 784 O O . PHE A 1 100 ? -9.083 -11.106 -0.090 1.00 84.38 100 PHE A O 1
ATOM 791 N N . PRO A 1 101 ? -9.036 -9.986 1.860 1.00 84.62 101 PRO A N 1
ATOM 792 C CA . PRO A 1 101 ? -9.632 -11.077 2.633 1.00 84.62 101 PRO A CA 1
ATOM 793 C C . PRO A 1 101 ? -11.090 -11.359 2.246 1.00 84.62 101 PRO A C 1
ATOM 795 O O . PRO A 1 101 ? -11.583 -12.468 2.420 1.00 84.62 101 PRO A O 1
ATOM 798 N N . THR A 1 102 ? -11.796 -10.362 1.709 1.00 84.12 102 THR A N 1
ATOM 799 C CA . THR A 1 102 ? -13.225 -10.450 1.374 1.00 84.12 102 THR A CA 1
ATOM 800 C C . THR A 1 102 ? -13.501 -10.989 -0.028 1.00 84.12 102 THR A C 1
ATOM 802 O O . THR A 1 102 ? -14.650 -11.292 -0.343 1.00 84.12 102 THR A O 1
ATOM 805 N N . ILE A 1 103 ? -12.480 -11.105 -0.885 1.00 83.94 103 ILE A N 1
ATOM 806 C CA . ILE A 1 103 ? -12.638 -11.560 -2.270 1.00 83.94 103 ILE A CA 1
ATOM 807 C C . ILE A 1 103 ? -11.996 -12.934 -2.421 1.00 83.94 103 ILE A C 1
ATOM 809 O O . ILE A 1 103 ? -10.791 -13.089 -2.235 1.00 83.94 103 ILE A O 1
ATOM 813 N N . TYR A 1 104 ? -12.787 -13.930 -2.809 1.00 84.50 104 TYR A N 1
ATOM 814 C CA . TYR A 1 104 ? -12.294 -15.274 -3.095 1.00 84.50 104 TYR A CA 1
ATOM 815 C C . TYR A 1 104 ? -11.973 -15.451 -4.587 1.00 84.50 104 TYR A C 1
ATOM 817 O O . TYR A 1 104 ? -12.710 -14.971 -5.449 1.00 84.50 104 TYR A O 1
ATOM 825 N N . GLY A 1 105 ? -10.879 -16.156 -4.891 1.00 86.12 105 GLY A N 1
ATOM 826 C CA . GLY A 1 105 ? -10.430 -16.429 -6.260 1.00 86.12 105 GLY A CA 1
ATOM 827 C C . GLY A 1 105 ? -9.695 -15.266 -6.939 1.00 86.12 105 GLY A C 1
ATOM 828 O O . GLY A 1 105 ? -9.354 -14.265 -6.309 1.00 86.12 105 GLY A O 1
ATOM 829 N N . SER A 1 106 ? -9.444 -15.412 -8.247 1.00 86.75 106 SER A N 1
ATOM 830 C CA . SER A 1 106 ? -8.728 -14.432 -9.091 1.00 86.75 106 SER A CA 1
ATOM 831 C C . SER A 1 106 ? -7.382 -13.972 -8.508 1.00 86.75 106 SER A C 1
ATOM 833 O O . SER A 1 106 ? -7.088 -12.777 -8.445 1.00 86.75 106 SER A O 1
ATOM 835 N N . GLU A 1 107 ? -6.551 -14.925 -8.078 1.00 88.81 107 GLU A N 1
ATOM 836 C CA . GLU A 1 107 ? -5.262 -14.638 -7.428 1.00 88.81 107 GLU A CA 1
ATOM 837 C C . GLU A 1 107 ? -4.301 -13.843 -8.321 1.00 88.81 107 GLU A C 1
ATOM 839 O O . GLU A 1 107 ? -3.564 -12.986 -7.837 1.00 88.81 107 GLU A O 1
ATOM 844 N N . GLU A 1 108 ? -4.357 -14.050 -9.637 1.00 88.75 108 GLU A N 1
ATOM 845 C CA . GLU A 1 108 ? -3.564 -13.286 -10.606 1.00 88.75 108 GLU A CA 1
ATOM 846 C C . GLU A 1 108 ? -3.923 -11.794 -10.601 1.00 88.75 108 GLU A C 1
ATOM 848 O O . GLU A 1 108 ? -3.038 -10.937 -10.614 1.00 88.75 108 GLU A O 1
ATOM 853 N N . VAL A 1 109 ? -5.216 -11.467 -10.493 1.00 89.62 109 VAL A N 1
ATOM 854 C CA . VAL A 1 109 ? -5.695 -10.078 -10.443 1.00 89.62 109 VAL A CA 1
ATOM 855 C C . VAL A 1 109 ? -5.254 -9.409 -9.144 1.00 89.62 109 VAL A C 1
ATOM 857 O O . VAL A 1 109 ? -4.740 -8.290 -9.174 1.00 89.62 109 VAL A O 1
ATOM 860 N N . LYS A 1 110 ? -5.385 -10.098 -8.003 1.00 89.56 110 LYS A N 1
ATOM 861 C CA . LYS A 1 110 ? -4.940 -9.575 -6.701 1.00 89.56 110 LYS A CA 1
ATOM 862 C C . LYS A 1 110 ? -3.438 -9.297 -6.678 1.00 89.56 110 LYS A C 1
ATOM 864 O O . LYS A 1 110 ? -3.010 -8.243 -6.212 1.00 89.56 110 LYS A O 1
ATOM 869 N N . ARG A 1 111 ? -2.645 -10.224 -7.220 1.00 90.19 111 ARG A N 1
ATOM 870 C CA . ARG A 1 111 ? -1.193 -10.088 -7.393 1.00 90.19 111 ARG A CA 1
ATOM 871 C C . ARG A 1 111 ? -0.832 -8.901 -8.280 1.00 90.19 111 ARG A C 1
ATOM 873 O O . ARG A 1 111 ? 0.071 -8.143 -7.937 1.00 90.19 111 ARG A O 1
ATOM 880 N N . GLY A 1 112 ? -1.566 -8.698 -9.372 1.00 90.06 112 GLY A N 1
ATOM 881 C CA . GLY A 1 112 ? -1.422 -7.516 -10.217 1.00 90.06 112 GLY A CA 1
ATOM 882 C C . GLY A 1 112 ? -1.664 -6.227 -9.433 1.00 90.06 112 GLY A C 1
ATOM 883 O O . GLY A 1 112 ? -0.802 -5.350 -9.402 1.00 90.06 112 GLY A O 1
ATOM 884 N N . ILE A 1 113 ? -2.801 -6.118 -8.739 1.00 88.38 113 ILE A N 1
ATOM 885 C CA . ILE A 1 113 ? -3.137 -4.917 -7.957 1.00 88.38 113 ILE A CA 1
ATOM 886 C C . ILE A 1 113 ? -2.087 -4.655 -6.868 1.00 88.38 113 ILE A C 1
ATOM 888 O O . ILE A 1 113 ? -1.713 -3.503 -6.651 1.00 88.38 113 ILE A O 1
ATOM 892 N N . LEU A 1 114 ? -1.556 -5.704 -6.233 1.00 87.94 114 LEU A N 1
ATOM 893 C CA . LEU A 1 114 ? -0.455 -5.582 -5.278 1.00 87.94 114 LEU A CA 1
ATOM 894 C C . LEU A 1 114 ? 0.780 -4.923 -5.907 1.00 87.94 114 LEU A C 1
ATOM 896 O O . LEU A 1 114 ? 1.324 -3.977 -5.344 1.00 87.94 114 LEU A O 1
ATOM 900 N N . LEU A 1 115 ? 1.198 -5.374 -7.091 1.00 87.38 115 LEU A N 1
ATOM 901 C CA . LEU A 1 115 ? 2.331 -4.784 -7.812 1.00 87.38 115 LEU A CA 1
ATOM 902 C C . LEU A 1 115 ? 2.067 -3.329 -8.211 1.00 87.38 115 LEU A C 1
ATOM 904 O O . LEU A 1 115 ? 2.969 -2.501 -8.135 1.00 87.38 115 LEU A O 1
ATOM 908 N N . MET A 1 116 ? 0.829 -2.991 -8.570 1.00 85.88 116 MET A N 1
ATOM 909 C CA . MET A 1 116 ? 0.438 -1.606 -8.843 1.00 85.88 116 MET A CA 1
ATOM 910 C C . MET A 1 116 ? 0.537 -0.713 -7.593 1.00 85.88 116 MET A C 1
ATOM 912 O O . MET A 1 116 ? 0.910 0.450 -7.723 1.00 85.88 116 MET A O 1
ATOM 916 N N . LEU A 1 117 ? 0.254 -1.233 -6.391 1.00 82.44 117 LEU A N 1
ATOM 917 C CA . LEU A 1 117 ? 0.417 -0.487 -5.133 1.00 82.44 117 LEU A CA 1
ATOM 918 C C . LEU A 1 117 ? 1.887 -0.238 -4.769 1.00 82.44 117 LEU A C 1
ATOM 920 O O . LEU A 1 117 ? 2.198 0.803 -4.190 1.00 82.44 117 LEU A O 1
ATOM 924 N N . PHE A 1 118 ? 2.779 -1.179 -5.084 1.00 81.81 118 PHE A N 1
ATOM 925 C CA . PHE A 1 118 ? 4.221 -0.995 -4.899 1.00 81.81 118 PHE A CA 1
ATOM 926 C C . PHE A 1 118 ? 4.838 -0.101 -5.981 1.00 81.81 118 PHE A C 1
ATOM 928 O O . PHE A 1 118 ? 5.777 0.642 -5.697 1.00 81.81 118 PHE A O 1
ATOM 935 N N . GLY A 1 119 ? 4.283 -0.136 -7.196 1.00 83.19 119 GLY A N 1
ATOM 936 C CA . GLY A 1 119 ? 4.810 0.580 -8.348 1.00 83.19 119 GLY A CA 1
ATOM 937 C C . GLY A 1 119 ? 6.205 0.091 -8.744 1.00 83.19 119 GLY A C 1
ATOM 938 O O . GLY A 1 119 ? 6.687 -0.947 -8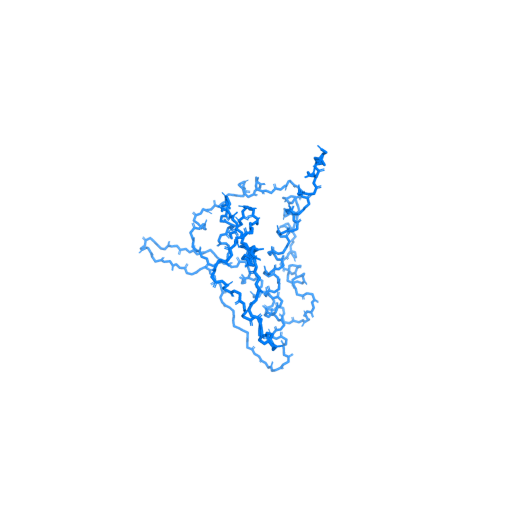.294 1.00 83.19 119 GLY A O 1
ATOM 939 N N . GLY A 1 120 ? 6.864 0.853 -9.607 1.00 80.88 120 GLY A N 1
ATOM 940 C CA . GLY A 1 120 ? 8.248 0.620 -9.998 1.00 80.88 120 GLY A CA 1
ATOM 941 C C . GLY A 1 120 ? 9.053 1.913 -9.990 1.00 80.88 120 GLY A C 1
ATOM 942 O O . GLY A 1 120 ? 8.534 3.003 -9.745 1.00 80.88 120 GLY A O 1
ATOM 943 N N . VAL A 1 121 ? 10.355 1.780 -10.237 1.00 81.56 121 VAL A N 1
ATOM 944 C CA . VAL A 1 121 ? 11.299 2.899 -10.158 1.00 81.56 121 VAL A CA 1
ATOM 945 C C . VAL A 1 121 ? 11.320 3.645 -11.496 1.00 81.56 121 VAL A C 1
ATOM 947 O O . VAL A 1 121 ? 11.730 3.053 -12.500 1.00 81.56 121 VAL A O 1
ATOM 950 N N . PRO A 1 122 ? 10.904 4.925 -11.548 1.00 78.44 122 PRO A N 1
ATOM 951 C CA . PRO A 1 122 ? 11.055 5.731 -12.751 1.00 78.44 122 PRO A CA 1
ATOM 952 C C . PRO A 1 122 ? 12.544 5.959 -13.016 1.00 78.44 122 PRO A C 1
ATOM 954 O O . PRO A 1 122 ? 13.315 6.238 -12.098 1.00 78.44 122 PRO A O 1
ATOM 957 N N . LYS A 1 123 ? 12.960 5.842 -14.275 1.00 80.31 123 LYS A N 1
ATOM 958 C CA . LYS A 1 123 ? 14.357 6.043 -14.681 1.00 80.31 123 LYS A CA 1
ATOM 959 C C . LYS A 1 123 ? 14.442 7.214 -15.640 1.00 80.31 123 LYS A C 1
ATOM 961 O O . LYS A 1 123 ? 13.540 7.414 -16.441 1.00 80.31 123 LYS A O 1
ATOM 966 N N . SER A 1 124 ? 15.531 7.963 -15.587 1.00 80.38 124 SER A N 1
ATOM 967 C CA . SER A 1 124 ? 15.813 9.006 -16.573 1.00 80.38 124 SER A CA 1
ATOM 968 C C . SER A 1 124 ? 16.977 8.549 -17.436 1.00 80.38 124 SER A C 1
ATOM 970 O O . SER A 1 124 ? 18.010 8.133 -16.912 1.00 80.38 124 SER A O 1
ATOM 972 N N . THR A 1 125 ? 16.805 8.594 -18.753 1.00 83.19 125 THR A N 1
ATOM 973 C CA . THR A 1 125 ? 17.900 8.351 -19.697 1.00 83.19 125 THR A CA 1
ATOM 974 C C . THR A 1 125 ? 18.878 9.526 -19.650 1.00 83.19 125 THR A C 1
ATOM 976 O O . THR A 1 125 ? 18.499 10.646 -19.308 1.00 83.19 125 THR A O 1
ATOM 979 N N . ILE A 1 126 ? 20.132 9.283 -20.035 1.00 80.81 126 ILE A N 1
ATOM 980 C CA . ILE A 1 126 ? 21.197 10.299 -20.129 1.00 80.81 126 ILE A CA 1
ATOM 981 C C . ILE A 1 126 ? 20.774 11.471 -21.042 1.00 80.81 126 ILE A C 1
ATOM 983 O O . ILE A 1 126 ? 21.154 12.612 -20.814 1.00 80.81 126 ILE A O 1
ATOM 987 N N . GLU A 1 127 ? 19.905 11.200 -22.018 1.00 85.75 127 GLU A N 1
ATOM 988 C CA . GLU A 1 127 ? 19.319 12.170 -22.955 1.00 85.75 127 GLU A CA 1
ATOM 989 C C . GLU A 1 127 ? 18.163 13.008 -22.363 1.00 85.75 127 GLU A C 1
ATOM 991 O O . GLU A 1 127 ? 17.504 13.755 -23.079 1.00 85.75 127 GLU A O 1
ATOM 996 N N . GLY A 1 128 ? 17.861 12.877 -21.066 1.00 82.88 128 GLY A N 1
ATOM 997 C CA . GLY A 1 128 ? 16.840 13.678 -20.375 1.00 82.88 128 GLY A CA 1
ATOM 998 C C . GLY A 1 128 ? 15.398 13.176 -20.517 1.00 82.88 128 GLY A C 1
ATOM 999 O O . GLY A 1 128 ? 14.481 13.759 -19.935 1.00 82.88 128 GLY A O 1
ATOM 1000 N N . THR A 1 129 ? 15.172 12.070 -21.229 1.00 84.75 129 THR A N 1
ATOM 1001 C CA . THR A 1 129 ? 13.844 11.444 -21.320 1.00 84.75 129 THR A CA 1
ATOM 1002 C C . THR A 1 129 ? 13.515 10.687 -20.031 1.00 84.75 129 THR A C 1
ATOM 1004 O O . THR A 1 129 ? 14.287 9.836 -19.585 1.00 84.75 129 THR A O 1
ATOM 1007 N N . LYS A 1 130 ? 12.348 10.971 -19.437 1.00 81.50 130 LYS A N 1
ATOM 1008 C CA . LYS A 1 130 ? 11.836 10.264 -18.253 1.00 81.50 130 LYS A CA 1
ATOM 1009 C C . LYS A 1 130 ? 11.067 9.011 -18.679 1.00 81.50 130 LYS A C 1
ATOM 1011 O O . LYS A 1 130 ? 10.052 9.104 -19.364 1.00 81.50 130 LYS A O 1
ATOM 1016 N N . LEU A 1 131 ? 11.532 7.850 -18.239 1.00 83.44 131 LEU A N 1
ATOM 1017 C CA . LEU A 1 131 ? 10.858 6.568 -18.391 1.00 83.44 131 LEU A CA 1
ATOM 1018 C C . LEU A 1 131 ? 9.880 6.350 -17.240 1.00 83.44 131 LEU A C 1
ATOM 1020 O O . LEU A 1 131 ? 10.193 6.553 -16.062 1.00 83.44 131 LEU A O 1
ATOM 1024 N N . ARG A 1 132 ? 8.682 5.907 -17.609 1.00 84.12 132 ARG A N 1
ATOM 1025 C CA . ARG A 1 132 ? 7.602 5.587 -16.685 1.00 84.12 132 ARG A CA 1
ATOM 1026 C C . ARG A 1 132 ? 7.973 4.378 -15.814 1.00 84.12 132 ARG A C 1
ATOM 1028 O O . ARG A 1 132 ? 8.377 3.351 -16.348 1.00 84.12 132 ARG A O 1
ATOM 1035 N N . GLY A 1 133 ? 7.828 4.505 -14.494 1.00 80.00 133 GLY A N 1
ATOM 1036 C CA . GLY A 1 133 ? 8.099 3.427 -13.530 1.00 80.00 133 GLY A CA 1
ATOM 1037 C C . GLY A 1 133 ? 6.842 2.763 -12.966 1.00 80.00 133 GLY A C 1
ATOM 1038 O O . GLY A 1 133 ? 6.913 1.669 -12.424 1.00 80.00 133 GLY A O 1
ATOM 1039 N N . ASP A 1 134 ? 5.687 3.406 -13.083 1.00 81.12 134 ASP A N 1
ATOM 1040 C CA . ASP A 1 134 ? 4.407 2.932 -12.571 1.00 81.12 134 ASP A CA 1
ATOM 1041 C C . ASP A 1 134 ? 3.677 2.014 -13.564 1.00 81.12 134 ASP A C 1
ATOM 1043 O O . ASP A 1 134 ? 3.776 2.153 -14.786 1.00 81.12 134 ASP A O 1
ATOM 1047 N N . ILE A 1 135 ? 2.924 1.061 -13.014 1.00 85.88 135 ILE A N 1
ATOM 1048 C CA . ILE A 1 135 ? 2.224 0.018 -13.766 1.00 85.88 135 ILE A CA 1
ATOM 1049 C C . ILE A 1 135 ? 0.739 0.373 -13.831 1.00 85.88 135 ILE A C 1
ATOM 1051 O O . ILE A 1 135 ? 0.113 0.616 -12.803 1.00 85.88 135 ILE A O 1
ATOM 1055 N N . ASN A 1 136 ? 0.163 0.361 -15.037 1.00 88.25 136 ASN A N 1
ATOM 1056 C CA . ASN A 1 136 ? -1.289 0.418 -15.220 1.00 88.25 136 ASN A CA 1
ATOM 1057 C C . ASN A 1 136 ? -1.849 -0.983 -15.413 1.00 88.25 136 ASN A C 1
ATOM 1059 O O . ASN A 1 136 ? -1.297 -1.764 -16.187 1.00 88.25 136 ASN A O 1
ATOM 1063 N N . ILE A 1 137 ? -2.983 -1.261 -14.776 1.00 88.25 137 ILE A N 1
ATOM 1064 C CA . ILE A 1 137 ? -3.686 -2.537 -14.893 1.00 88.25 137 ILE A CA 1
ATOM 1065 C C . ILE A 1 137 ? -5.098 -2.277 -15.402 1.00 88.25 137 ILE A C 1
ATOM 1067 O O . ILE A 1 137 ? -5.810 -1.426 -14.874 1.00 88.25 137 ILE A O 1
ATOM 1071 N N . CYS A 1 138 ? -5.497 -3.023 -16.430 1.00 90.31 138 CYS A N 1
ATOM 1072 C CA . CYS A 1 138 ? -6.864 -3.055 -16.934 1.00 90.31 138 CYS A CA 1
ATOM 1073 C C . CYS A 1 138 ? -7.499 -4.392 -16.543 1.00 90.31 138 CYS A C 1
ATOM 1075 O O . CYS A 1 138 ? -6.916 -5.444 -16.795 1.00 90.31 138 CYS A O 1
ATOM 1077 N N . ILE A 1 139 ? -8.682 -4.351 -15.927 1.00 89.00 139 ILE A N 1
ATOM 1078 C CA . ILE A 1 139 ? -9.428 -5.550 -15.531 1.00 89.00 139 ILE A CA 1
ATOM 1079 C C . ILE A 1 139 ? -10.676 -5.639 -16.410 1.00 89.00 139 ILE A C 1
ATOM 1081 O O . ILE A 1 139 ? -11.591 -4.826 -16.284 1.00 89.00 139 ILE A O 1
ATOM 1085 N N . VAL A 1 140 ? -10.724 -6.648 -17.277 1.00 90.31 140 VAL A N 1
ATOM 1086 C CA . VAL A 1 140 ? -11.860 -6.938 -18.165 1.00 90.31 140 VAL A CA 1
ATOM 1087 C C . VAL A 1 140 ? -12.441 -8.298 -17.792 1.00 90.31 140 VAL A C 1
ATOM 1089 O O . VAL A 1 140 ? -11.713 -9.199 -17.391 1.00 90.31 140 VAL A O 1
ATOM 1092 N N . GLY A 1 141 ? -13.760 -8.448 -17.885 1.00 89.50 141 GLY A N 1
ATOM 1093 C CA . GLY A 1 141 ? -14.422 -9.736 -17.684 1.00 89.50 141 GLY A CA 1
ATOM 1094 C C . GLY A 1 141 ? -15.936 -9.604 -17.592 1.00 89.50 141 GLY A C 1
ATOM 1095 O O . GLY A 1 141 ? -16.465 -8.490 -17.629 1.00 89.50 141 GLY A O 1
ATOM 1096 N N . ASP A 1 142 ? -16.613 -10.720 -17.360 1.00 90.81 142 ASP A N 1
ATOM 1097 C CA . ASP A 1 142 ? -18.077 -10.827 -17.356 1.00 90.81 142 ASP A CA 1
ATOM 1098 C C . ASP A 1 142 ? -18.766 -10.046 -16.227 1.00 90.81 142 ASP A C 1
ATOM 1100 O O . ASP A 1 142 ? -18.151 -9.768 -15.189 1.00 90.81 142 ASP A O 1
ATOM 1104 N N . PRO A 1 143 ? -20.043 -9.653 -16.380 1.00 89.44 143 PRO A N 1
ATOM 1105 C CA . PRO A 1 143 ? -20.815 -9.123 -15.259 1.00 89.44 143 PRO A CA 1
ATOM 1106 C C . PRO A 1 143 ? -20.733 -10.069 -14.043 1.00 89.44 143 PRO A C 1
ATOM 1108 O O . PRO A 1 143 ? -20.618 -11.281 -14.186 1.00 89.44 143 PRO A O 1
ATOM 1111 N N . SER A 1 144 ? -20.755 -9.501 -12.834 1.00 82.62 144 SER A N 1
ATOM 1112 C CA . SER A 1 144 ? -20.674 -10.229 -11.549 1.00 82.62 144 SER A CA 1
ATOM 1113 C C . SER A 1 144 ? -19.302 -10.777 -11.111 1.00 82.62 144 SER A C 1
ATOM 1115 O O . SER A 1 144 ? -19.210 -11.340 -10.025 1.00 82.62 144 SER A O 1
ATOM 1117 N N . THR A 1 145 ? -18.198 -10.521 -11.824 1.00 83.06 145 THR A N 1
ATOM 1118 C CA . THR A 1 145 ? -16.839 -10.961 -11.404 1.00 83.06 145 THR A CA 1
ATOM 1119 C C . THR A 1 145 ? -16.132 -10.054 -10.377 1.00 83.06 145 THR A C 1
ATOM 1121 O O . THR A 1 145 ? -14.911 -9.941 -10.366 1.00 83.06 145 THR A O 1
ATOM 1124 N N . ALA A 1 146 ? -16.882 -9.349 -9.522 1.00 83.56 146 ALA A N 1
ATOM 1125 C CA . ALA A 1 146 ? -16.364 -8.485 -8.445 1.00 83.56 146 ALA A CA 1
ATOM 1126 C C . ALA A 1 146 ? -15.346 -7.381 -8.847 1.00 83.56 146 ALA A C 1
ATOM 1128 O O . ALA A 1 146 ? -14.769 -6.739 -7.970 1.00 83.56 146 ALA A O 1
ATOM 1129 N N . LYS A 1 147 ? -15.169 -7.070 -10.142 1.00 88.06 147 LYS A N 1
ATOM 1130 C CA . LYS A 1 147 ? -14.251 -6.019 -10.649 1.00 88.06 147 LYS A CA 1
ATOM 1131 C C . LYS A 1 147 ? -14.372 -4.682 -9.906 1.00 88.06 147 LYS A C 1
ATOM 1133 O O . LYS A 1 147 ? -13.373 -4.101 -9.496 1.00 88.06 147 LYS A O 1
ATOM 1138 N N . SER A 1 148 ? -15.598 -4.211 -9.668 1.00 87.69 148 SER A N 1
ATOM 1139 C CA . SER A 1 148 ? -15.837 -2.964 -8.928 1.00 87.69 148 SER A CA 1
ATOM 1140 C C . SER A 1 148 ? -15.456 -3.053 -7.446 1.00 87.69 148 SER A C 1
ATOM 1142 O O . SER A 1 148 ? -15.150 -2.027 -6.846 1.00 87.69 148 SER A O 1
ATOM 1144 N N . GLN A 1 149 ? -15.462 -4.248 -6.845 1.00 85.06 149 GLN A N 1
ATOM 1145 C CA . GLN A 1 149 ? -15.017 -4.447 -5.461 1.00 85.06 149 GLN A CA 1
ATOM 1146 C C . GLN A 1 149 ? -13.497 -4.356 -5.348 1.00 85.06 149 GLN A C 1
ATOM 1148 O O . GLN A 1 149 ? -13.007 -3.721 -4.419 1.00 85.06 149 GLN A O 1
ATOM 1153 N N . PHE A 1 150 ? -12.753 -4.889 -6.324 1.00 85.25 150 PHE A N 1
ATOM 1154 C CA . PHE A 1 150 ? -11.300 -4.710 -6.384 1.00 85.25 150 PHE A CA 1
ATOM 1155 C C . PHE A 1 150 ? -10.906 -3.227 -6.401 1.00 85.25 150 PHE A C 1
ATOM 1157 O O . PHE A 1 150 ? -10.065 -2.806 -5.610 1.00 85.25 150 PHE A O 1
ATOM 1164 N N . LEU A 1 151 ? -11.573 -2.421 -7.234 1.00 82.81 151 LEU A N 1
ATOM 1165 C CA . LEU A 1 151 ? -11.323 -0.977 -7.318 1.00 82.81 151 LEU A CA 1
ATOM 1166 C C . LEU A 1 151 ? -11.682 -0.244 -6.017 1.00 82.81 151 LEU A C 1
ATOM 1168 O O . LEU A 1 151 ? -10.920 0.600 -5.550 1.00 82.81 151 LEU A O 1
ATOM 1172 N N . LYS A 1 152 ? -12.819 -0.584 -5.395 1.00 84.94 152 LYS A N 1
ATOM 1173 C CA . LYS A 1 152 ? -13.228 0.001 -4.107 1.00 84.94 152 LYS A CA 1
ATOM 1174 C C . LYS A 1 152 ? -12.233 -0.309 -2.994 1.00 84.94 152 LYS A C 1
ATOM 1176 O O . LYS A 1 152 ? -11.863 0.599 -2.257 1.00 84.94 152 LYS A O 1
ATOM 1181 N N . LEU A 1 153 ? -11.791 -1.563 -2.884 1.00 80.31 153 LEU A N 1
ATOM 1182 C CA . LEU A 1 153 ? -10.811 -1.972 -1.878 1.00 80.31 153 LEU A CA 1
ATOM 1183 C C . LEU A 1 153 ? -9.467 -1.284 -2.095 1.00 80.31 153 LEU A C 1
ATOM 1185 O O . LEU A 1 153 ? -8.872 -0.822 -1.130 1.00 80.31 153 LEU A O 1
ATOM 1189 N N . GLN A 1 154 ? -9.015 -1.147 -3.343 1.00 77.31 154 GLN A N 1
ATOM 1190 C CA . GLN A 1 154 ? -7.782 -0.426 -3.644 1.00 77.31 154 GLN A CA 1
ATOM 1191 C C . GLN A 1 154 ? -7.849 1.033 -3.168 1.00 77.31 154 GLN A C 1
ATOM 1193 O O . GLN A 1 154 ? -6.934 1.504 -2.495 1.00 77.31 154 GLN A O 1
ATOM 1198 N N . ILE A 1 155 ? -8.939 1.740 -3.478 1.00 74.75 155 ILE A N 1
ATOM 1199 C CA . ILE A 1 155 ? -9.145 3.124 -3.031 1.00 74.75 155 ILE A CA 1
ATOM 1200 C C . ILE A 1 155 ? -9.203 3.185 -1.504 1.00 74.75 155 ILE A C 1
ATOM 1202 O O . ILE A 1 155 ? -8.554 4.034 -0.898 1.00 74.75 155 ILE A O 1
ATOM 1206 N N . LEU A 1 156 ? -9.940 2.267 -0.874 1.00 74.94 156 LEU A N 1
ATOM 1207 C CA . LEU A 1 156 ? -10.058 2.213 0.577 1.00 74.94 156 LEU A CA 1
ATOM 1208 C C . LEU A 1 156 ? -8.702 1.977 1.245 1.00 74.94 156 LEU A C 1
ATOM 1210 O O . LEU A 1 156 ? -8.386 2.687 2.186 1.00 74.94 156 LEU A O 1
ATOM 1214 N N . LEU A 1 157 ? -7.884 1.052 0.742 1.00 71.75 157 LEU A N 1
ATOM 1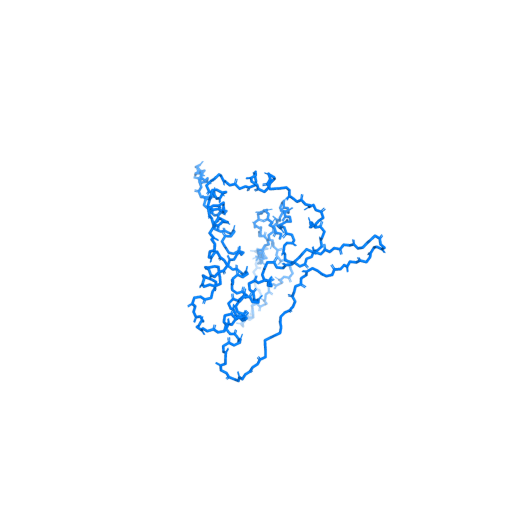215 C CA . LEU A 1 157 ? -6.542 0.777 1.263 1.00 71.75 157 LEU A CA 1
ATOM 1216 C C . LEU A 1 157 ? -5.621 1.997 1.154 1.00 71.75 157 LEU A C 1
ATOM 1218 O O . LEU A 1 157 ? -4.888 2.306 2.092 1.00 71.75 157 LEU A O 1
ATOM 1222 N N . ILE A 1 158 ? -5.676 2.717 0.031 1.00 68.94 158 ILE A N 1
ATOM 1223 C CA . ILE A 1 158 ? -4.916 3.961 -0.149 1.00 68.94 158 ILE A CA 1
ATOM 1224 C C . ILE A 1 158 ? -5.366 5.011 0.877 1.00 68.94 158 ILE A C 1
ATOM 1226 O O . ILE A 1 158 ? -4.528 5.669 1.490 1.00 68.94 158 ILE A O 1
ATOM 1230 N N . LEU A 1 159 ? -6.675 5.143 1.104 1.00 63.03 159 LEU A N 1
ATOM 1231 C CA . LEU A 1 159 ? -7.234 6.085 2.075 1.00 63.03 159 LEU A CA 1
ATOM 1232 C C . LEU A 1 159 ? -6.976 5.672 3.530 1.00 63.03 159 LEU A C 1
ATOM 1234 O O . LEU A 1 159 ? -6.753 6.534 4.373 1.00 63.03 159 LEU A O 1
ATOM 1238 N N . ASP A 1 160 ? -6.975 4.381 3.847 1.00 59.84 160 ASP A N 1
ATOM 1239 C CA . ASP A 1 160 ? -6.726 3.893 5.206 1.00 59.84 160 ASP A CA 1
ATOM 1240 C C . ASP A 1 160 ? -5.251 4.055 5.593 1.00 59.84 160 ASP A C 1
ATOM 1242 O O . ASP A 1 160 ? -4.933 4.412 6.727 1.00 59.84 160 ASP A O 1
ATOM 1246 N N . LYS A 1 161 ? -4.342 3.963 4.611 1.00 54.72 161 LYS A N 1
ATOM 1247 C CA . LYS A 1 161 ? -2.938 4.370 4.766 1.00 54.72 161 LYS A CA 1
ATOM 1248 C C . LYS A 1 161 ? -2.798 5.857 5.126 1.00 54.72 161 LYS A C 1
ATOM 1250 O O . LYS A 1 161 ? -1.886 6.213 5.864 1.00 54.72 161 LYS A O 1
ATOM 1255 N N . LEU A 1 162 ? -3.714 6.714 4.660 1.00 47.00 162 LEU A N 1
ATOM 1256 C CA . LEU A 1 162 ? -3.786 8.127 5.059 1.00 47.00 162 LEU A CA 1
ATOM 1257 C C . LEU A 1 162 ? -4.456 8.319 6.430 1.00 47.00 162 LEU A C 1
ATOM 1259 O O . LEU A 1 162 ? -4.114 9.250 7.155 1.00 47.00 162 LEU A O 1
ATOM 1263 N N . ARG A 1 163 ? -5.397 7.446 6.810 1.00 48.72 163 ARG A N 1
ATOM 1264 C CA . ARG A 1 163 ? -6.127 7.537 8.083 1.00 48.72 163 ARG A CA 1
ATOM 1265 C C . ARG A 1 163 ? -5.296 7.057 9.277 1.00 48.72 163 ARG A C 1
ATOM 1267 O O . ARG A 1 163 ? -5.317 7.727 10.306 1.00 48.72 163 ARG A O 1
ATOM 1274 N N . ASN A 1 164 ? -4.527 5.976 9.136 1.00 43.78 164 ASN A N 1
ATOM 1275 C CA . ASN A 1 164 ? -3.642 5.482 10.201 1.00 43.78 164 ASN A CA 1
ATOM 1276 C C . ASN A 1 164 ? -2.516 6.476 10.533 1.00 43.78 164 ASN A C 1
ATOM 1278 O O . ASN A 1 164 ? -2.205 6.666 11.703 1.00 43.78 164 ASN A O 1
ATOM 1282 N N . PHE A 1 165 ? -2.016 7.227 9.545 1.00 45.50 165 PHE A N 1
ATOM 1283 C CA . PHE A 1 165 ? -1.060 8.320 9.782 1.00 45.50 165 PHE A CA 1
ATOM 1284 C C . PHE A 1 165 ? -1.646 9.482 10.610 1.00 45.50 165 PHE A C 1
ATOM 1286 O O . PHE A 1 165 ? -0.912 10.221 11.261 1.00 45.50 165 PHE A O 1
ATOM 1293 N N . ARG A 1 166 ? -2.977 9.647 10.621 1.00 42.38 166 ARG A N 1
ATOM 1294 C CA . ARG A 1 166 ? -3.665 10.662 11.433 1.00 42.38 166 ARG A CA 1
ATOM 1295 C C . ARG A 1 166 ? -3.864 10.219 12.889 1.00 42.38 166 ARG A C 1
ATOM 1297 O O . ARG A 1 166 ? -3.972 11.080 13.757 1.00 42.38 166 ARG A O 1
ATOM 1304 N N . GLN A 1 167 ? -3.920 8.914 13.176 1.00 38.22 167 GLN A N 1
ATOM 1305 C CA . GLN A 1 167 ? -4.137 8.417 14.543 1.00 38.22 167 GLN A CA 1
ATOM 1306 C C . GLN A 1 167 ? -2.888 8.518 15.432 1.00 38.22 167 GLN A C 1
ATOM 1308 O O . GLN A 1 167 ? -3.036 8.808 16.617 1.00 38.22 167 GLN A O 1
ATOM 1313 N N . GLU A 1 168 ? -1.674 8.398 14.885 1.00 43.66 168 GLU A N 1
ATOM 1314 C CA . GLU A 1 168 ? -0.439 8.554 15.679 1.00 43.66 168 GLU A CA 1
ATOM 1315 C C . GLU A 1 168 ? -0.197 9.992 16.167 1.00 43.66 168 GLU A C 1
ATOM 1317 O O . GLU A 1 168 ? 0.359 10.186 17.247 1.00 43.66 168 GLU A O 1
ATOM 1322 N N . LEU A 1 169 ? -0.692 11.015 15.456 1.00 41.84 169 LEU A N 1
ATOM 1323 C CA . LEU A 1 169 ? -0.577 12.410 15.908 1.00 41.84 169 LEU A CA 1
ATOM 1324 C C . LEU A 1 169 ? -1.600 12.813 16.985 1.00 41.84 169 LEU A C 1
ATOM 1326 O O . LEU A 1 169 ? -1.352 13.770 17.718 1.00 41.84 169 LEU A O 1
ATOM 1330 N N . SER A 1 170 ? -2.722 12.100 17.126 1.00 39.09 170 SER A N 1
ATOM 1331 C CA . SER A 1 170 ? -3.732 12.429 18.146 1.00 39.09 170 SER A CA 1
ATOM 1332 C C . SER A 1 170 ? -3.353 11.945 19.549 1.00 39.09 170 SER A C 1
ATOM 1334 O O . SER A 1 170 ? -3.765 12.563 20.525 1.00 39.09 170 SER A O 1
ATOM 1336 N N . ILE A 1 171 ? -2.526 10.901 19.676 1.00 41.28 171 ILE A N 1
ATOM 1337 C CA . ILE A 1 171 ? -2.140 10.347 20.989 1.00 41.28 171 ILE A CA 1
ATOM 1338 C C . ILE A 1 171 ? -1.107 11.244 21.703 1.00 41.28 171 ILE A C 1
ATOM 1340 O O . ILE A 1 171 ? -1.013 11.231 22.929 1.00 41.28 171 ILE A O 1
ATOM 1344 N N . HIS A 1 172 ? -0.381 12.100 20.973 1.00 43.22 172 HIS A N 1
ATOM 1345 C CA . HIS A 1 172 ? 0.597 13.016 21.570 1.00 43.22 172 HIS A CA 1
ATOM 1346 C C . HIS A 1 172 ? 0.052 14.400 21.962 1.00 43.22 172 HIS A C 1
ATOM 1348 O O . HIS A 1 172 ? 0.719 15.093 22.731 1.00 43.22 172 HIS A O 1
ATOM 1354 N N . GLN A 1 173 ? -1.140 14.808 21.506 1.00 40.84 173 GLN A N 1
ATOM 1355 C CA . GLN A 1 173 ? -1.686 16.137 21.827 1.00 40.84 173 GLN A CA 1
ATOM 1356 C C . GLN A 1 173 ? -2.593 16.196 23.069 1.00 40.84 173 GLN A C 1
ATOM 1358 O O . GLN A 1 173 ? -2.831 17.289 23.573 1.00 40.84 173 GLN A O 1
ATOM 1363 N N . GLU A 1 174 ? -3.027 15.070 23.645 1.00 40.25 174 GLU A N 1
ATOM 1364 C CA . GLU A 1 174 ? -3.890 15.094 24.846 1.00 40.25 174 GLU A CA 1
ATOM 1365 C C . GLU A 1 174 ? -3.147 15.290 26.184 1.00 40.25 174 GLU A C 1
ATOM 1367 O O . GLU A 1 174 ? -3.781 15.347 27.235 1.00 40.25 174 GLU A O 1
ATOM 1372 N N . ARG A 1 175 ? -1.814 15.455 26.195 1.00 39.81 175 ARG A N 1
ATOM 1373 C CA . ARG A 1 175 ? -1.044 15.599 27.451 1.00 39.81 175 ARG A CA 1
ATOM 1374 C C . ARG A 1 175 ? -0.725 17.032 27.891 1.00 39.81 175 ARG A C 1
ATOM 1376 O O . ARG A 1 175 ? 0.022 17.206 28.849 1.00 39.81 175 ARG A O 1
ATOM 1383 N N . LEU A 1 176 ? -1.295 18.049 27.246 1.00 38.09 176 LEU A N 1
ATOM 1384 C CA . LEU A 1 176 ? -1.127 19.457 27.628 1.00 38.09 176 LEU A CA 1
ATOM 1385 C C . LEU A 1 176 ? -2.477 20.181 27.677 1.00 38.09 176 LEU A C 1
ATOM 1387 O O . LEU A 1 176 ? -2.741 21.107 26.920 1.00 38.09 176 LEU A O 1
ATOM 1391 N N . VAL A 1 177 ? -3.328 19.774 28.618 1.00 36.66 177 VAL A N 1
ATOM 1392 C CA . VAL A 1 177 ? -4.358 20.664 29.163 1.00 36.66 177 VAL A CA 1
ATOM 1393 C C . VAL A 1 177 ? -3.856 21.115 30.529 1.00 36.66 177 VAL A C 1
ATOM 1395 O O . VAL A 1 177 ? -4.087 20.463 31.543 1.00 36.66 177 VAL A O 1
ATOM 1398 N N . VAL A 1 178 ? -3.086 22.203 30.543 1.00 37.56 178 VAL A N 1
ATOM 1399 C CA . VAL A 1 178 ? -2.813 22.949 31.775 1.00 37.56 178 VAL A CA 1
ATOM 1400 C C . VAL A 1 178 ? -4.039 23.837 32.008 1.00 37.56 178 VAL A C 1
ATOM 1402 O O . VAL A 1 178 ? -4.344 24.652 31.136 1.00 37.56 178 VAL A O 1
ATOM 1405 N N . PRO A 1 179 ? -4.780 23.686 33.118 1.00 33.06 179 PRO A N 1
ATOM 1406 C CA . PRO A 1 179 ? -5.867 24.597 33.434 1.00 33.06 179 PRO A CA 1
ATOM 1407 C C . PRO A 1 179 ? -5.261 25.945 33.837 1.00 33.06 179 PRO A C 1
ATOM 1409 O O . PRO A 1 179 ? -4.553 26.039 34.838 1.00 33.06 179 PRO A O 1
ATOM 1412 N N . LEU A 1 180 ? -5.512 26.982 33.039 1.00 33.62 180 LEU A N 1
ATOM 1413 C CA . LEU A 1 180 ? -5.325 28.364 33.472 1.00 33.62 180 LEU A CA 1
ATOM 1414 C C . LEU A 1 180 ? -6.489 28.712 34.408 1.00 33.62 180 LEU A C 1
ATOM 1416 O O . LEU A 1 180 ? -7.628 28.835 33.957 1.00 33.62 180 LEU A O 1
ATOM 1420 N N . VAL A 1 181 ? -6.179 28.788 35.705 1.00 38.94 181 VAL A N 1
ATOM 1421 C CA . VAL A 1 181 ? -6.926 29.562 36.711 1.00 38.94 181 VAL A CA 1
ATOM 1422 C C . VAL A 1 181 ? -6.494 31.017 36.601 1.00 38.94 181 VAL A C 1
ATOM 1424 O O . VAL A 1 181 ? -5.274 31.235 36.414 1.00 38.94 181 VAL A O 1
#

Organism: Myxobolus squamalis (NCBI:txid59785)

Foldseek 3Di:
DDFDFDKDKDFDPVPFDPPPDDDDDDDDDDDDPPRPTDIDIDTDGPDDDPPDPPDDDDDDLPDPCDPVNVPVVDDPVVVVVVVVLVPDPCSLVVVLCVLPVPDPDPSVVSSVLVCQVVWARWDADPVGDIRGGGDDDDDDDDPPNCPVVSVVSSVVVVVVVVVVVVVVVVVPPPPDPDDDD

Sequence (181 aa):
CDFVGTPISIPDISKGTLPTVRSDGSQFDSELNSKDLNYQLAFFACSVSSTSPKFGGKDCFHHNLSVEEIKNLMSDQEWKKIYEMSQDRNLYNNLVSSLFPTIYGSEEVKRGILLMLFGGVPKSTIEGTKLRGDINICIVGDPSTAKSQFLKLQILLILDKLRNFRQELSIHQERLVVPLV

pLDDT: mean 71.8, std 18.95, range [33.06, 93.88]